Protein AF-A0A7Y4ZT15-F1 (afdb_monomer)

Foldseek 3Di:
DVLVVVVVWDWDDDPDDQWIWIDAPRWIATFRHNPPPPRDGDPVSLVVCCVRRVNDSVSSVVSD

Secondary structure (DSSP, 8-state):
-HHHHTTT-EEE--SSSSEEEEEETTEEEEEE-TTGGGSPPPHHHHHHHHHHHT--HHHHHTT-

Nearest PDB structures (foldseek):
  1dq3-assembly1_A  TM=5.803E-01  e=3.393E-01  Pyrococcus furiosus
  3p1z-assembly2_G  TM=4.397E-01  e=1.918E+00  Aeropyrum pernix
  2uzf-assembly1_B  TM=4.447E-01  e=2.480E+00  Staphylococcus aureus
  2iyj-assembly1_A  TM=3.833E-01  e=3.006E+00  Escherichia coli

Sequence (64 aa):
MRAAEKLGATTSEPTSGSHWKIEKDGKMYPIPAHNGERSEISDLYIRGMCRALGIDEKELRKLL

Radius of gyration: 10.72 Å; Cα contacts (8 Å, |Δi|>4): 89; chains: 1; bounding box: 31×20×24 Å

Solvent-accessible surface area (backbone atoms only — not comparable to full-atom values): 3840 Å² total; per-residue (Å²): 112,71,38,48,42,78,71,68,30,48,78,43,80,48,94,70,81,42,44,32,40,38,35,28,97,93,34,77,42,77,42,78,26,79,62,48,94,75,37,82,70,55,70,68,57,53,52,49,40,21,67,68,51,73,45,60,63,72,64,40,62,77,53,109

pLDDT: mean 85.97, std 7.1, range [67.75, 93.44]

Mean predicted aligned error: 4.21 Å

Structure (mmCIF, N/CA/C/O backbone):
data_AF-A0A7Y4ZT15-F1
#
_entry.id   AF-A0A7Y4ZT15-F1
#
loop_
_atom_site.group_PDB
_atom_site.id
_atom_site.type_symbol
_atom_site.label_atom_id
_atom_site.label_alt_id
_atom_site.label_comp_id
_atom_site.label_asym_id
_atom_site.label_entity_id
_atom_site.label_seq_id
_atom_site.pdbx_PDB_ins_code
_atom_site.Cartn_x
_atom_site.Cartn_y
_atom_site.Cartn_z
_atom_site.occupancy
_atom_site.B_iso_or_equiv
_atom_site.auth_seq_id
_atom_site.auth_comp_id
_atom_site.auth_asym_id
_atom_site.auth_atom_id
_atom_site.pdbx_PDB_model_num
ATOM 1 N N . MET A 1 1 ? -0.482 -1.618 -6.642 1.00 72.25 1 MET A N 1
ATOM 2 C CA . MET A 1 1 ? 0.079 -0.635 -5.682 1.00 72.25 1 MET A CA 1
ATOM 3 C C . MET A 1 1 ? -0.774 0.622 -5.573 1.00 72.25 1 MET A C 1
ATOM 5 O O . MET A 1 1 ? -1.171 0.947 -4.464 1.00 72.25 1 MET A O 1
ATOM 9 N N . ARG A 1 2 ? -1.213 1.212 -6.691 1.00 80.56 2 ARG A N 1
ATOM 10 C CA . ARG A 1 2 ? -2.155 2.354 -6.724 1.00 80.56 2 ARG A CA 1
ATOM 11 C C . ARG A 1 2 ? -3.455 2.181 -5.920 1.00 80.56 2 ARG A C 1
ATOM 13 O O . ARG A 1 2 ? -3.993 3.146 -5.391 1.00 80.56 2 ARG A O 1
ATOM 20 N N . ALA A 1 3 ? -3.963 0.953 -5.799 1.00 84.31 3 ALA A N 1
ATOM 21 C CA . ALA A 1 3 ? -5.128 0.649 -4.962 1.00 84.31 3 ALA A CA 1
ATOM 22 C C . ALA A 1 3 ? -4.888 0.953 -3.468 1.00 84.31 3 ALA A C 1
ATOM 24 O O . ALA A 1 3 ? -5.782 1.465 -2.804 1.00 84.31 3 ALA A O 1
ATOM 25 N N . ALA A 1 4 ? -3.681 0.690 -2.951 1.00 83.12 4 ALA A N 1
ATOM 26 C CA . ALA A 1 4 ? -3.329 0.983 -1.561 1.00 83.12 4 ALA A CA 1
ATOM 27 C C . ALA A 1 4 ? -3.181 2.494 -1.321 1.00 83.12 4 ALA A C 1
ATOM 29 O O . ALA A 1 4 ? -3.545 2.985 -0.256 1.00 83.12 4 ALA A O 1
ATOM 30 N N . GLU A 1 5 ? -2.724 3.245 -2.327 1.00 86.81 5 GLU A N 1
ATOM 31 C CA . GLU A 1 5 ? -2.600 4.707 -2.243 1.00 86.81 5 GLU A CA 1
ATOM 32 C C . GLU A 1 5 ? -3.954 5.394 -2.084 1.00 86.81 5 GLU A C 1
ATOM 34 O O . GLU A 1 5 ? -4.111 6.306 -1.276 1.00 86.81 5 GLU A O 1
ATOM 39 N N . LYS A 1 6 ? -4.981 4.874 -2.767 1.00 88.50 6 LYS A N 1
ATOM 40 C CA . LYS A 1 6 ? -6.372 5.317 -2.587 1.00 88.50 6 LYS A CA 1
ATOM 41 C C . LYS A 1 6 ? -6.915 5.074 -1.174 1.00 88.50 6 LYS A C 1
ATOM 43 O O . LYS A 1 6 ? -7.910 5.687 -0.806 1.00 88.50 6 LYS A O 1
ATOM 48 N N . LEU A 1 7 ? -6.275 4.199 -0.397 1.00 88.06 7 LEU A N 1
ATOM 49 C CA . LEU A 1 7 ? -6.628 3.879 0.989 1.00 88.06 7 LEU A CA 1
ATOM 50 C C . LEU A 1 7 ? -5.675 4.543 2.000 1.00 88.06 7 LEU A C 1
ATOM 52 O O . LEU A 1 7 ? -5.606 4.131 3.160 1.00 88.06 7 LEU A O 1
ATOM 56 N N . GLY A 1 8 ? -4.939 5.572 1.568 1.00 87.50 8 GLY A N 1
ATOM 57 C CA . GLY A 1 8 ? -4.084 6.386 2.431 1.00 87.50 8 GLY A CA 1
ATOM 58 C C . GLY A 1 8 ? -2.705 5.789 2.704 1.00 87.50 8 GLY A C 1
ATOM 59 O O . GLY A 1 8 ? -2.041 6.226 3.640 1.00 87.50 8 GLY A O 1
ATOM 60 N N . ALA A 1 9 ? -2.271 4.794 1.927 1.00 91.19 9 ALA A N 1
ATOM 61 C CA . ALA A 1 9 ? -0.882 4.354 1.952 1.00 91.19 9 ALA A CA 1
ATOM 62 C C . ALA A 1 9 ? -0.011 5.192 1.001 1.00 91.19 9 ALA A C 1
ATOM 64 O O . ALA A 1 9 ? -0.490 5.750 0.019 1.00 91.19 9 ALA A O 1
ATOM 65 N N . THR A 1 10 ? 1.289 5.214 1.242 1.00 91.19 10 THR A N 1
ATOM 66 C CA . THR A 1 10 ? 2.289 5.757 0.322 1.00 91.19 10 THR A CA 1
ATOM 67 C C . THR A 1 10 ? 3.082 4.594 -0.249 1.00 91.19 10 THR A C 1
ATOM 69 O O . THR A 1 10 ? 3.501 3.715 0.507 1.00 91.19 10 THR A O 1
ATOM 72 N N . THR A 1 11 ? 3.301 4.560 -1.565 1.00 89.75 11 THR A N 1
ATOM 73 C CA . THR A 1 11 ? 4.209 3.574 -2.164 1.00 89.75 11 THR A CA 1
ATOM 74 C C . THR A 1 11 ? 5.534 4.203 -2.564 1.00 89.75 11 THR A C 1
ATOM 76 O O . THR A 1 11 ? 5.618 5.380 -2.906 1.00 89.75 11 THR A O 1
ATOM 79 N N . SER A 1 12 ? 6.612 3.436 -2.446 1.00 89.06 12 SER A N 1
ATOM 80 C CA . SER A 1 12 ? 7.955 3.863 -2.823 1.00 89.06 12 SER A CA 1
ATOM 81 C C . SER A 1 12 ? 8.633 2.774 -3.637 1.00 89.06 12 SER A C 1
ATOM 83 O O . SER A 1 12 ? 8.749 1.623 -3.198 1.00 89.06 12 SER A O 1
ATOM 85 N N . GLU A 1 13 ? 9.082 3.166 -4.825 1.00 85.81 13 GLU A N 1
ATOM 86 C CA . GLU A 1 13 ? 9.861 2.323 -5.721 1.00 85.81 13 GLU A CA 1
ATOM 87 C C . GLU A 1 13 ? 11.245 2.036 -5.108 1.00 85.81 13 GLU A C 1
ATOM 89 O O . GLU A 1 13 ? 11.853 2.926 -4.498 1.00 85.81 13 GLU A O 1
ATOM 94 N N . PRO A 1 14 ? 11.765 0.801 -5.215 1.00 83.50 14 PRO A N 1
ATOM 95 C CA . PRO A 1 14 ? 13.112 0.503 -4.757 1.00 83.50 14 PRO A CA 1
ATOM 96 C C . PRO A 1 14 ? 14.157 1.265 -5.578 1.00 83.50 14 PRO A C 1
ATOM 98 O O . PRO A 1 14 ? 14.227 1.135 -6.794 1.00 83.50 14 PRO A O 1
ATOM 101 N N . THR A 1 15 ? 15.046 1.988 -4.897 1.00 77.19 15 THR A N 1
ATOM 102 C CA . THR A 1 15 ? 16.264 2.559 -5.502 1.00 77.19 15 THR A CA 1
ATOM 103 C C . THR A 1 15 ? 17.307 1.479 -5.811 1.00 77.19 15 THR A C 1
ATOM 105 O O . THR A 1 15 ? 18.110 1.631 -6.727 1.00 77.19 15 THR A O 1
ATOM 108 N N . SER A 1 16 ? 17.298 0.377 -5.053 1.00 71.19 16 SER A N 1
ATOM 109 C CA . SER A 1 16 ? 18.059 -0.846 -5.317 1.00 71.19 16 SER A CA 1
ATOM 110 C C . SER A 1 16 ? 17.285 -2.071 -4.809 1.00 71.19 16 SER A C 1
ATOM 112 O O . SER A 1 16 ? 16.561 -2.001 -3.812 1.00 71.19 16 SER A O 1
ATOM 114 N N . GLY A 1 17 ? 17.403 -3.203 -5.510 1.00 71.50 17 GLY A N 1
ATOM 115 C CA . GLY A 1 17 ? 16.628 -4.415 -5.227 1.00 71.50 17 GLY A CA 1
ATOM 116 C C . GLY A 1 17 ? 15.296 -4.474 -5.982 1.00 71.50 17 GLY A C 1
ATOM 117 O O . GLY A 1 17 ? 15.126 -3.847 -7.019 1.00 71.50 17 GLY A O 1
ATOM 118 N N . SER A 1 18 ? 14.367 -5.295 -5.493 1.00 80.38 18 SER A N 1
ATOM 119 C CA . SER A 1 18 ? 13.136 -5.665 -6.216 1.00 80.38 18 SER A CA 1
ATOM 120 C C . SER A 1 18 ? 11.860 -5.613 -5.368 1.00 80.38 18 SER A C 1
ATOM 122 O O . SER A 1 18 ? 10.797 -6.066 -5.79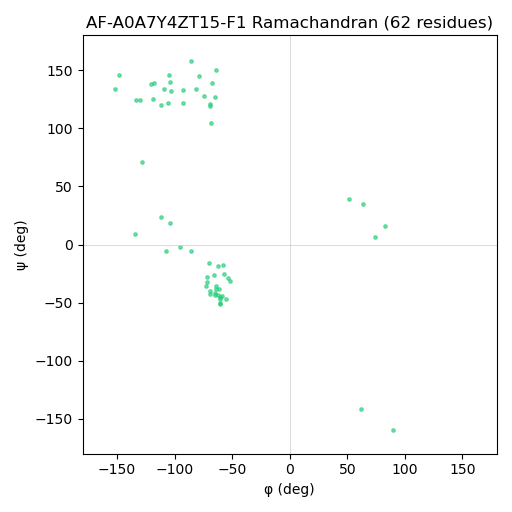3 1.00 80.38 18 SER A O 1
ATOM 124 N N . HIS A 1 19 ? 11.962 -5.069 -4.154 1.00 86.31 19 HIS A N 1
ATOM 125 C CA . HIS A 1 19 ? 10.835 -4.957 -3.237 1.00 86.31 19 HIS A CA 1
ATOM 126 C C . HIS A 1 19 ? 10.362 -3.514 -3.165 1.00 86.31 19 HIS A C 1
ATOM 128 O O . HIS A 1 19 ? 11.118 -2.623 -2.782 1.00 86.31 19 HIS A O 1
ATOM 13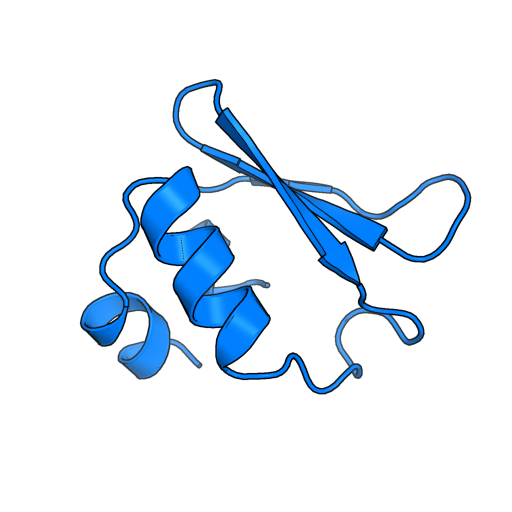4 N N . TRP A 1 20 ? 9.097 -3.305 -3.485 1.00 89.12 20 TRP A N 1
ATOM 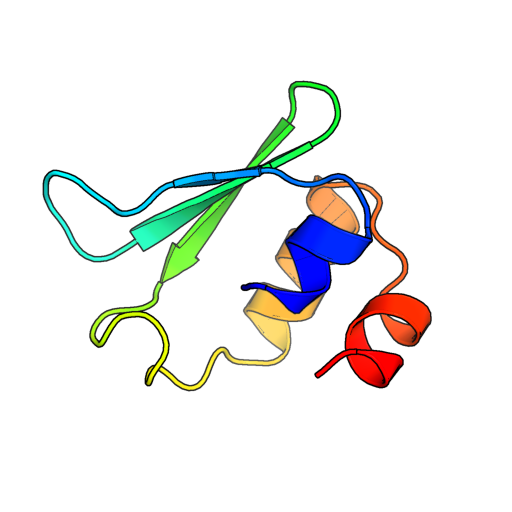135 C CA . TRP A 1 20 ? 8.436 -2.029 -3.279 1.00 89.12 20 TRP A CA 1
ATOM 136 C C . TRP A 1 20 ? 8.052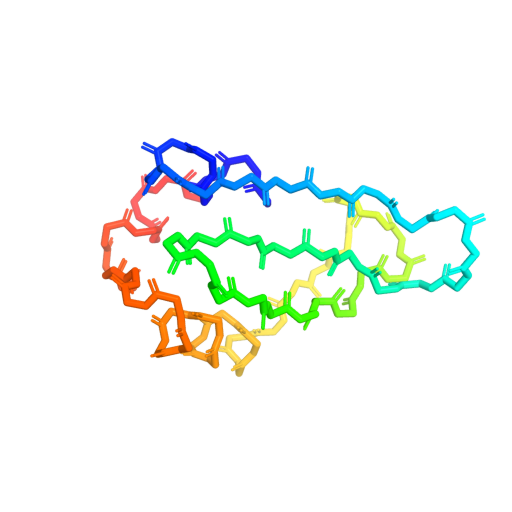 -1.877 -1.823 1.00 89.12 20 TRP A C 1
ATOM 138 O O . TRP A 1 20 ? 7.699 -2.851 -1.160 1.00 89.12 20 TRP A O 1
ATOM 148 N N . LYS A 1 21 ? 8.126 -0.654 -1.314 1.00 90.19 21 LYS A N 1
ATOM 149 C CA . LYS A 1 21 ? 7.743 -0.356 0.064 1.00 90.19 21 LYS A CA 1
ATOM 150 C C . LYS A 1 21 ? 6.384 0.311 0.057 1.00 90.19 21 LYS A C 1
ATOM 152 O O . LYS A 1 21 ? 6.160 1.234 -0.721 1.00 90.19 21 LYS A O 1
ATOM 157 N N . ILE A 1 22 ? 5.493 -0.164 0.916 1.00 91.56 22 ILE A N 1
ATOM 158 C CA . ILE A 1 22 ? 4.192 0.457 1.148 1.00 91.56 22 ILE A CA 1
ATOM 159 C C . ILE A 1 22 ? 4.142 0.869 2.608 1.00 91.56 22 ILE A C 1
ATOM 161 O O . ILE A 1 22 ? 4.368 0.040 3.489 1.00 91.56 22 ILE A O 1
ATOM 165 N N . GLU A 1 23 ? 3.868 2.142 2.855 1.00 93.12 23 GLU A N 1
ATOM 166 C CA . GLU A 1 23 ? 3.830 2.724 4.189 1.00 93.12 23 GLU A CA 1
ATOM 167 C C . GLU A 1 23 ? 2.451 3.306 4.490 1.00 93.12 23 GLU A C 1
ATOM 169 O O . GLU A 1 23 ? 1.846 3.944 3.635 1.00 93.12 23 GLU A O 1
ATOM 174 N N . LYS A 1 24 ? 1.942 3.089 5.701 1.00 92.81 24 LYS A N 1
ATOM 175 C CA . LYS A 1 24 ? 0.708 3.707 6.195 1.00 92.81 24 LYS A CA 1
ATOM 176 C C . LYS A 1 24 ? 0.777 3.822 7.711 1.00 92.81 24 LYS A C 1
ATOM 178 O O . LYS A 1 24 ? 1.165 2.865 8.379 1.00 92.81 24 LYS A O 1
ATOM 183 N N . ASP A 1 25 ? 0.412 4.984 8.249 1.00 90.94 25 ASP A N 1
ATOM 184 C CA . ASP A 1 25 ? 0.370 5.248 9.696 1.00 90.94 25 ASP A CA 1
ATOM 185 C C . ASP A 1 25 ? 1.686 4.875 10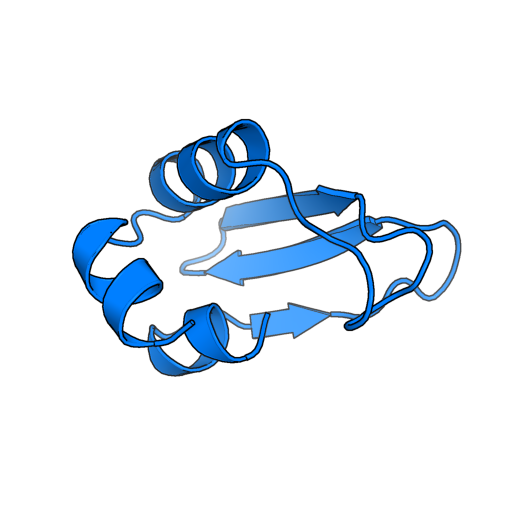.426 1.00 90.94 25 ASP A C 1
ATOM 187 O O . ASP A 1 25 ? 1.677 4.298 11.514 1.00 90.94 25 ASP A O 1
ATOM 191 N N . GLY A 1 26 ? 2.838 5.144 9.792 1.00 89.62 26 GLY A N 1
ATOM 192 C CA . GLY A 1 26 ? 4.176 4.839 10.323 1.00 89.62 26 GLY A CA 1
ATOM 193 C C . GLY A 1 26 ? 4.575 3.357 10.295 1.00 89.62 26 GLY A C 1
ATOM 194 O O . GLY 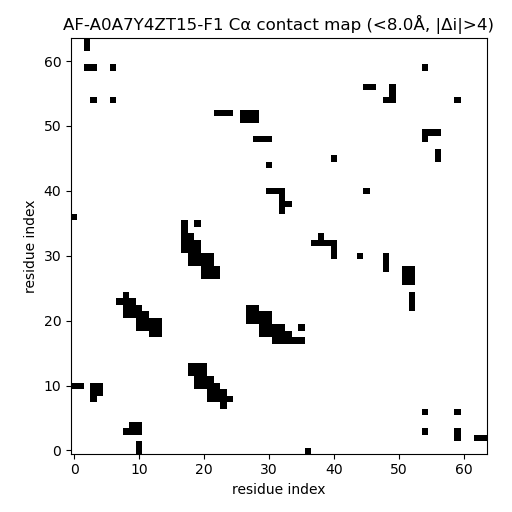A 1 26 ? 5.624 2.991 10.826 1.00 89.62 26 GLY A O 1
ATOM 195 N N . LYS A 1 27 ? 3.763 2.484 9.685 1.00 92.50 27 LYS A N 1
ATOM 196 C CA . LYS A 1 27 ? 4.088 1.071 9.449 1.00 92.50 27 LYS A CA 1
ATOM 197 C C . LYS A 1 27 ? 4.463 0.855 7.994 1.00 92.50 27 LYS A C 1
ATOM 199 O O . LYS A 1 27 ? 3.796 1.374 7.109 1.00 92.50 27 LYS A O 1
ATOM 204 N N . MET A 1 28 ? 5.476 0.026 7.757 1.00 93.38 28 MET A N 1
ATOM 205 C CA . MET A 1 28 ? 5.965 -0.309 6.420 1.00 93.38 28 MET A CA 1
ATOM 206 C C . MET A 1 28 ? 5.806 -1.806 6.141 1.00 93.38 28 MET A C 1
ATOM 208 O O . MET A 1 28 ? 6.085 -2.639 7.004 1.00 93.38 28 MET A O 1
ATOM 212 N N . TYR A 1 29 ? 5.393 -2.147 4.921 1.00 92.94 29 TYR A N 1
ATOM 213 C CA . TYR A 1 29 ? 5.336 -3.514 4.420 1.00 92.94 29 TYR A CA 1
ATOM 214 C C . TYR A 1 29 ? 6.030 -3.624 3.050 1.00 92.94 29 TYR A C 1
ATOM 216 O O . TYR A 1 29 ? 5.663 -2.894 2.123 1.00 92.94 29 TYR A O 1
ATOM 224 N N . PRO A 1 30 ? 7.030 -4.512 2.892 1.00 91.69 30 PRO A N 1
ATOM 225 C CA . PRO A 1 30 ? 7.680 -4.743 1.609 1.00 91.69 30 PRO A CA 1
ATOM 226 C C . PRO A 1 30 ? 6.862 -5.704 0.734 1.00 91.69 30 PRO A C 1
ATOM 228 O O . PRO A 1 30 ? 6.448 -6.772 1.184 1.00 91.69 30 PRO A O 1
ATOM 231 N N . ILE A 1 31 ? 6.683 -5.362 -0.540 1.00 88.88 31 ILE A N 1
ATOM 232 C CA . ILE A 1 31 ? 6.065 -6.218 -1.555 1.00 88.88 31 ILE A CA 1
ATOM 233 C C . ILE A 1 31 ? 7.122 -6.629 -2.587 1.00 88.88 31 ILE A C 1
ATOM 235 O O . ILE A 1 31 ? 7.681 -5.752 -3.249 1.00 88.88 31 ILE A O 1
ATOM 239 N N . PRO A 1 32 ? 7.394 -7.935 -2.770 1.00 84.44 32 PRO A N 1
ATOM 240 C CA . PRO A 1 32 ? 8.252 -8.411 -3.849 1.00 84.44 32 PRO A CA 1
ATOM 241 C C . PRO A 1 32 ? 7.547 -8.191 -5.184 1.00 84.44 32 PRO A C 1
ATOM 243 O O . PRO A 1 32 ? 6.618 -8.909 -5.545 1.00 84.44 32 PRO A O 1
ATOM 246 N N . ALA A 1 33 ? 7.990 -7.176 -5.915 1.00 82.94 33 ALA A N 1
ATOM 247 C CA . ALA A 1 33 ? 7.480 -6.836 -7.232 1.00 82.94 33 ALA A CA 1
ATOM 248 C C . ALA A 1 33 ? 8.673 -6.720 -8.184 1.00 82.94 33 ALA A C 1
ATOM 250 O O . ALA A 1 33 ? 9.071 -5.628 -8.590 1.00 82.94 33 ALA A O 1
ATOM 251 N N . HIS A 1 34 ? 9.270 -7.874 -8.504 1.00 72.56 34 HIS A N 1
ATOM 252 C CA . HIS A 1 34 ? 10.501 -7.980 -9.296 1.00 72.56 34 HIS A CA 1
ATOM 253 C C . HIS A 1 34 ? 10.412 -7.324 -10.682 1.00 72.56 34 HIS A C 1
ATOM 255 O O . HIS A 1 34 ? 11.428 -6.879 -11.202 1.00 72.56 34 HIS A O 1
ATOM 261 N N . ASN A 1 35 ? 9.203 -7.203 -11.234 1.00 70.69 35 ASN A N 1
ATOM 262 C CA . ASN A 1 35 ? 8.897 -6.544 -12.506 1.00 70.69 35 ASN A CA 1
ATOM 263 C C . ASN A 1 35 ? 8.089 -5.242 -12.316 1.00 70.69 35 ASN A C 1
ATOM 265 O O . ASN A 1 35 ? 7.334 -4.834 -13.203 1.00 70.69 35 ASN A O 1
ATOM 269 N N . GLY A 1 36 ? 8.174 -4.613 -11.138 1.00 70.44 36 GLY A N 1
ATOM 270 C CA . GLY A 1 36 ? 7.427 -3.395 -10.814 1.00 70.44 36 GLY A CA 1
ATOM 271 C C . GLY A 1 36 ? 5.911 -3.601 -10.846 1.00 70.44 36 GLY A C 1
ATOM 272 O O . GLY A 1 36 ? 5.422 -4.667 -10.463 1.00 70.44 36 GLY A O 1
ATOM 273 N N . GLU A 1 37 ? 5.165 -2.606 -11.343 1.00 67.75 37 GLU A N 1
ATOM 274 C CA . GLU A 1 37 ? 3.691 -2.626 -11.443 1.00 67.75 37 GLU A CA 1
ATOM 275 C C . GLU A 1 37 ? 3.128 -3.799 -12.269 1.00 67.75 37 GLU A C 1
ATOM 277 O O . GLU A 1 37 ? 1.949 -4.116 -12.140 1.00 67.75 37 GLU A O 1
ATOM 282 N N . ARG A 1 38 ? 3.951 -4.458 -13.099 1.00 68.75 38 ARG A N 1
ATOM 283 C CA . ARG A 1 38 ? 3.554 -5.627 -13.907 1.00 68.75 38 ARG A CA 1
ATOM 284 C C . ARG A 1 38 ? 3.672 -6.956 -13.162 1.00 68.75 38 ARG A C 1
ATOM 286 O O . ARG A 1 38 ? 3.330 -7.994 -13.721 1.00 68.75 38 ARG A O 1
ATOM 293 N N . SER A 1 39 ? 4.206 -6.945 -11.944 1.00 77.19 39 SER A N 1
ATOM 294 C CA . SER A 1 39 ? 4.359 -8.159 -11.144 1.00 77.19 39 SER A CA 1
ATOM 295 C C . SER A 1 39 ? 3.009 -8.592 -10.597 1.00 77.19 39 SER A C 1
ATOM 297 O O . SER A 1 39 ? 2.324 -7.810 -9.937 1.00 77.19 39 SER A O 1
ATOM 299 N N . GLU A 1 40 ? 2.657 -9.852 -10.818 1.00 80.81 40 GLU A N 1
ATOM 300 C CA . GLU A 1 40 ? 1.537 -10.462 -10.118 1.00 80.81 40 GLU A CA 1
ATOM 301 C C . GLU A 1 40 ? 1.918 -10.636 -8.643 1.00 80.81 40 GLU A C 1
ATOM 303 O O . GLU A 1 40 ? 2.905 -11.294 -8.306 1.00 80.81 40 GLU A O 1
ATOM 308 N N . ILE A 1 41 ? 1.166 -9.987 -7.757 1.00 84.06 41 ILE A N 1
ATOM 309 C CA . ILE A 1 41 ? 1.374 -10.083 -6.315 1.00 84.06 41 ILE A CA 1
ATOM 310 C C . ILE A 1 41 ? 0.473 -11.190 -5.791 1.00 84.06 41 ILE A C 1
ATOM 312 O O . ILE A 1 41 ? -0.746 -11.114 -5.935 1.00 84.06 41 ILE A O 1
ATOM 316 N N . SER A 1 42 ? 1.062 -12.204 -5.159 1.00 86.19 42 SER A N 1
ATOM 317 C CA . SER A 1 42 ? 0.272 -13.299 -4.603 1.00 86.19 42 SER A CA 1
ATOM 318 C C . SER A 1 42 ? -0.651 -12.816 -3.481 1.00 86.19 42 SER A C 1
ATOM 320 O O . SER A 1 42 ? -0.325 -11.904 -2.713 1.00 86.19 42 SER A O 1
ATOM 322 N N . ASP A 1 43 ? -1.789 -13.493 -3.334 1.00 88.38 43 ASP A N 1
ATOM 323 C CA . ASP A 1 43 ? -2.771 -13.221 -2.278 1.00 88.38 43 ASP A CA 1
ATOM 324 C C . ASP A 1 43 ? -2.158 -13.235 -0.868 1.00 88.38 43 ASP A C 1
ATOM 326 O O . ASP A 1 43 ? -2.622 -12.519 0.020 1.00 88.38 43 ASP A O 1
ATOM 330 N N . LEU A 1 44 ? -1.092 -14.015 -0.653 1.00 88.94 44 LEU A N 1
ATOM 331 C CA . LEU A 1 44 ? -0.364 -14.054 0.614 1.00 88.94 44 LEU A CA 1
ATOM 332 C C . LEU A 1 44 ? 0.224 -12.682 0.972 1.00 88.94 44 LEU A C 1
ATOM 334 O O . LEU A 1 44 ? 0.081 -12.237 2.112 1.00 88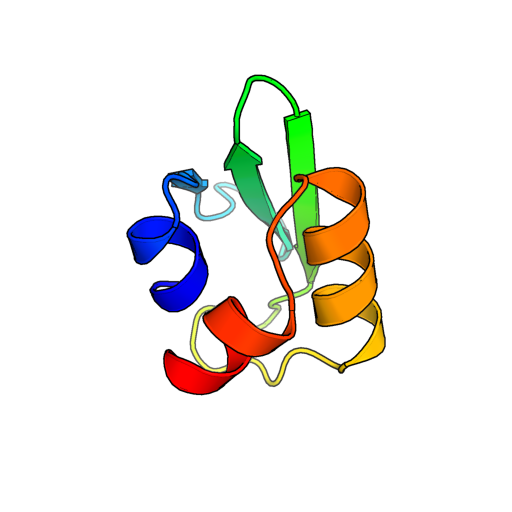.94 44 LEU A O 1
ATOM 338 N N . TYR A 1 45 ? 0.844 -12.000 0.006 1.00 88.88 45 TYR A N 1
ATOM 339 C CA . TYR A 1 45 ? 1.409 -10.666 0.216 1.00 88.88 45 TYR A CA 1
ATOM 340 C C . TYR A 1 45 ? 0.323 -9.604 0.343 1.00 88.88 45 TYR A C 1
ATOM 342 O O . TYR A 1 45 ? 0.467 -8.703 1.165 1.00 88.88 45 TYR A O 1
ATOM 350 N N . ILE A 1 46 ? -0.786 -9.731 -0.394 1.00 89.19 46 ILE A N 1
ATOM 351 C CA . ILE A 1 46 ? -1.938 -8.829 -0.246 1.00 89.19 46 ILE A CA 1
ATOM 352 C C . ILE A 1 46 ? -2.496 -8.918 1.178 1.00 89.19 46 ILE A C 1
ATOM 354 O O . ILE A 1 46 ? -2.619 -7.903 1.863 1.00 89.19 46 ILE A O 1
ATOM 358 N N . ARG A 1 47 ? -2.755 -10.134 1.670 1.00 91.69 47 ARG A N 1
ATOM 359 C CA . ARG A 1 47 ? -3.248 -10.365 3.037 1.00 91.69 47 ARG A CA 1
ATOM 360 C C . ARG A 1 47 ? -2.254 -9.905 4.097 1.00 91.69 47 ARG A C 1
ATOM 362 O O . ARG A 1 47 ? -2.647 -9.279 5.081 1.00 91.69 47 ARG A O 1
ATOM 369 N N . GLY A 1 48 ? -0.970 -10.204 3.898 1.00 92.88 48 GLY A N 1
ATOM 370 C CA . GLY A 1 48 ? 0.107 -9.778 4.789 1.00 92.88 48 GLY A CA 1
ATOM 371 C C . GLY A 1 48 ? 0.199 -8.257 4.893 1.00 92.88 48 GLY A C 1
ATOM 372 O O . GLY A 1 48 ? 0.219 -7.724 6.003 1.00 92.88 48 GLY A O 1
ATOM 373 N N . MET A 1 49 ? 0.162 -7.566 3.753 1.00 93.44 49 MET A N 1
ATOM 374 C CA . MET A 1 49 ? 0.144 -6.107 3.676 1.00 93.44 49 MET A CA 1
ATOM 375 C C . MET A 1 49 ? -1.084 -5.532 4.383 1.00 93.44 49 MET A C 1
ATOM 377 O O . MET A 1 49 ? -0.937 -4.667 5.243 1.00 93.44 49 MET A O 1
AT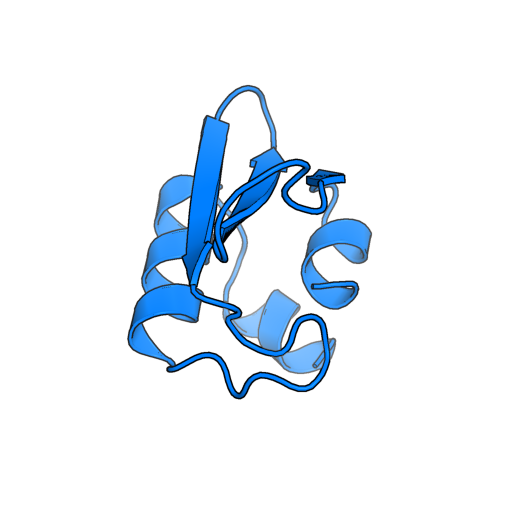OM 381 N N . CYS A 1 50 ? -2.284 -6.026 4.067 1.00 92.94 50 CYS A N 1
ATOM 382 C CA . CYS A 1 50 ? -3.528 -5.571 4.686 1.00 92.94 50 CYS A CA 1
ATOM 383 C C . CYS A 1 50 ? -3.480 -5.686 6.212 1.00 92.94 50 CYS A C 1
ATOM 385 O O . CYS A 1 50 ? -3.772 -4.724 6.921 1.00 92.94 50 CYS A O 1
ATOM 387 N N . ARG A 1 51 ? -3.017 -6.831 6.725 1.00 93.31 51 ARG A N 1
ATOM 388 C CA . ARG A 1 51 ? -2.860 -7.057 8.165 1.00 93.31 51 ARG A CA 1
ATOM 389 C C . ARG A 1 51 ? -1.817 -6.134 8.797 1.00 93.31 51 ARG A C 1
ATOM 391 O O . ARG A 1 51 ? -2.039 -5.642 9.900 1.00 93.31 51 ARG A O 1
ATOM 398 N N . ALA A 1 52 ? 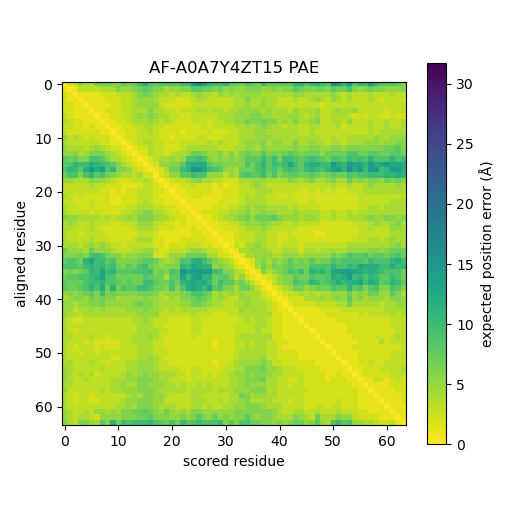-0.684 -5.920 8.132 1.00 92.88 52 ALA A N 1
ATOM 399 C CA . ALA A 1 52 ? 0.396 -5.086 8.655 1.00 92.88 52 ALA A CA 1
ATOM 400 C C . ALA A 1 52 ? 0.007 -3.600 8.698 1.00 92.88 52 ALA A C 1
ATOM 402 O O . ALA A 1 52 ? 0.268 -2.924 9.693 1.00 92.88 52 ALA A O 1
ATOM 403 N N . LEU A 1 53 ? -0.648 -3.116 7.642 1.00 92.12 53 LEU A N 1
ATOM 404 C CA . LEU A 1 53 ? -0.974 -1.703 7.433 1.00 92.12 53 LEU A CA 1
ATOM 405 C C . LEU A 1 53 ? -2.385 -1.316 7.905 1.00 92.12 53 LEU A C 1
ATOM 407 O O . LEU A 1 53 ? -2.766 -0.149 7.821 1.00 92.12 53 LEU A O 1
ATOM 411 N N . GLY A 1 54 ? -3.172 -2.280 8.394 1.00 91.12 54 GLY A N 1
ATOM 412 C CA . GLY A 1 54 ? -4.558 -2.048 8.810 1.00 91.12 54 GLY A CA 1
ATOM 413 C C . GLY A 1 54 ? -5.458 -1.623 7.648 1.00 91.12 54 GLY A C 1
ATOM 414 O O . GLY A 1 54 ? -6.328 -0.777 7.828 1.00 91.12 54 GLY A O 1
ATOM 415 N N . ILE A 1 55 ? -5.207 -2.156 6.451 1.00 91.25 55 ILE A N 1
ATOM 416 C CA . ILE A 1 55 ? -6.023 -1.917 5.257 1.00 91.25 55 ILE A CA 1
ATOM 417 C C . ILE A 1 55 ? -7.072 -3.026 5.170 1.00 91.25 55 ILE A C 1
ATOM 419 O O . ILE A 1 55 ? -6.728 -4.204 5.279 1.00 91.25 55 ILE A O 1
ATOM 423 N N . ASP A 1 56 ? -8.335 -2.671 4.936 1.00 91.56 56 ASP A N 1
ATOM 424 C CA . ASP A 1 56 ? -9.384 -3.658 4.689 1.00 91.56 56 ASP A CA 1
ATOM 425 C C . ASP A 1 56 ? -9.157 -4.346 3.330 1.00 91.56 56 ASP A C 1
ATOM 427 O O . ASP A 1 56 ? -9.096 -3.710 2.276 1.00 91.56 56 ASP A O 1
ATOM 431 N N . GLU A 1 57 ? -9.005 -5.672 3.348 1.00 90.44 57 GLU A N 1
ATOM 432 C CA . GLU A 1 57 ? -8.739 -6.460 2.140 1.00 90.44 57 GLU A CA 1
ATOM 433 C C . GLU A 1 57 ? -9.899 -6.392 1.136 1.00 90.44 57 GLU A C 1
ATOM 435 O O . GLU A 1 57 ? -9.665 -6.370 -0.073 1.00 90.44 57 GLU A O 1
ATOM 440 N N . LYS A 1 58 ? -11.153 -6.349 1.603 1.00 89.31 58 LYS A N 1
ATOM 441 C CA . LYS A 1 58 ? -12.316 -6.263 0.711 1.00 89.31 58 LYS A CA 1
ATOM 442 C C . LYS A 1 58 ? -12.365 -4.907 0.025 1.00 89.31 58 LYS A C 1
ATOM 444 O O . LYS A 1 58 ? -12.691 -4.853 -1.158 1.00 89.31 58 LYS A O 1
ATOM 449 N N . GLU A 1 59 ? -12.059 -3.829 0.741 1.00 88.81 59 GLU A N 1
ATOM 450 C CA . GLU A 1 59 ? -11.972 -2.495 0.140 1.00 88.81 59 GLU A CA 1
ATOM 451 C C . GLU A 1 59 ? -10.834 -2.412 -0.869 1.00 88.81 59 GLU A C 1
ATOM 453 O O . GLU A 1 59 ? -11.044 -1.939 -1.985 1.00 88.81 59 GLU A O 1
ATOM 458 N N . LEU A 1 60 ? -9.667 -2.964 -0.533 1.00 88.88 60 LEU A N 1
ATOM 459 C CA . LEU A 1 60 ? -8.538 -3.026 -1.454 1.00 88.88 60 LEU A CA 1
ATOM 460 C C . LEU A 1 60 ? -8.890 -3.795 -2.736 1.00 88.88 60 LEU A C 1
ATOM 462 O O . LEU A 1 60 ? -8.592 -3.321 -3.829 1.00 88.88 60 LEU A O 1
ATOM 466 N N . ARG A 1 61 ? -9.560 -4.949 -2.630 1.00 86.56 61 ARG A N 1
ATOM 467 C CA . ARG A 1 61 ? -9.941 -5.774 -3.792 1.00 86.56 61 ARG A CA 1
ATOM 468 C C . ARG A 1 61 ? -10.961 -5.114 -4.715 1.00 86.56 61 ARG A C 1
ATOM 470 O O . ARG A 1 61 ? -10.972 -5.431 -5.895 1.00 86.56 61 ARG A O 1
ATOM 477 N N . LYS A 1 62 ? -11.791 -4.194 -4.216 1.00 88.31 62 LYS A N 1
ATOM 478 C CA . LYS A 1 62 ? -12.692 -3.391 -5.066 1.00 88.31 62 LYS A CA 1
ATOM 479 C C . LYS A 1 62 ? -11.944 -2.363 -5.923 1.00 88.31 62 LYS A C 1
ATOM 481 O O . LYS A 1 62 ? -12.540 -1.786 -6.827 1.00 88.31 62 LYS A O 1
ATOM 486 N N . LEU A 1 63 ? -10.684 -2.085 -5.590 1.00 83.25 63 LEU A N 1
ATOM 487 C CA . LEU A 1 63 ? -9.844 -1.072 -6.227 1.00 83.25 63 LEU A CA 1
ATOM 488 C C . LEU A 1 63 ? -8.737 -1.668 -7.113 1.00 83.25 63 LEU A C 1
ATOM 490 O O . LEU A 1 63 ? -8.009 -0.885 -7.733 1.00 83.25 63 LEU A O 1
ATOM 494 N N . LEU A 1 64 ? -8.584 -2.999 -7.121 1.00 77.31 64 LEU A N 1
ATOM 495 C CA . LEU A 1 64 ? -7.707 -3.753 -8.027 1.00 77.31 64 LEU A CA 1
ATOM 496 C C . LEU A 1 64 ? -8.378 -3.914 -9.392 1.00 77.31 64 LEU A C 1
ATOM 498 O O . LEU A 1 64 ? -7.654 -3.723 -10.392 1.00 77.31 64 LEU A O 1
#